Protein AF-A0A8I0TP56-F1 (afdb_monomer_lite)

Secondary structure (DSSP, 8-state):
-PPPPEEEEE--TT---TT--HHHHHHHHHHHHTTTSEEEEE-TTTHHHHGGG-SEEEE-S---GGG-HHHHHHHHHHHHHHT-EESS-TT-TTTSSTT--S--

Radius of gyration: 14.29 Å; chains: 1; bounding box: 49×32×32 Å

Structure (mmCIF, N/CA/C/O backbone):
data_AF-A0A8I0TP56-F1
#
_entry.id   AF-A0A8I0TP56-F1
#
loop_
_atom_site.group_PDB
_atom_site.id
_atom_site.type_symbol
_atom_site.label_atom_id
_atom_site.label_alt_id
_atom_site.label_comp_id
_atom_site.label_asym_id
_atom_site.label_entity_id
_atom_site.label_seq_id
_atom_site.pdbx_PDB_ins_code
_atom_site.Cartn_x
_atom_site.Cartn_y
_atom_site.Cartn_z
_atom_site.occupancy
_atom_site.B_iso_or_equiv
_atom_site.auth_seq_id
_atom_site.auth_comp_id
_atom_site.auth_asym_id
_atom_site.auth_atom_id
_atom_site.pdbx_PDB_model_num
ATOM 1 N N . MET A 1 1 ? -19.004 -3.840 18.989 1.00 53.62 1 MET A N 1
ATOM 2 C CA . MET A 1 1 ? -17.648 -4.317 18.638 1.00 53.62 1 MET A CA 1
ATOM 3 C C . MET A 1 1 ? -16.874 -3.121 18.114 1.00 53.62 1 MET A C 1
ATOM 5 O O . MET A 1 1 ? -17.499 -2.335 17.408 1.00 53.62 1 MET A O 1
ATOM 9 N N . PRO A 1 2 ? -15.597 -2.917 18.478 1.00 62.00 2 PRO A N 1
ATOM 10 C CA . PRO A 1 2 ? -14.794 -1.898 17.806 1.00 62.00 2 PRO A CA 1
ATOM 11 C C . PRO A 1 2 ? -14.796 -2.181 16.298 1.00 62.00 2 PRO A C 1
ATOM 13 O O . PRO A 1 2 ? -14.802 -3.346 15.893 1.00 62.00 2 PRO A O 1
ATOM 16 N N . ALA A 1 3 ? -14.868 -1.129 15.481 1.00 81.69 3 ALA A N 1
ATOM 17 C CA . ALA A 1 3 ? -14.792 -1.272 14.032 1.00 81.69 3 ALA A CA 1
ATOM 18 C C . ALA A 1 3 ? -13.455 -1.933 13.663 1.00 81.69 3 ALA A C 1
ATOM 20 O O . ALA A 1 3 ? -12.417 -1.592 14.238 1.00 81.69 3 ALA A O 1
ATOM 21 N N . ARG A 1 4 ? -13.488 -2.902 12.742 1.00 89.62 4 ARG A N 1
ATOM 22 C CA . ARG A 1 4 ? -12.264 -3.530 12.239 1.00 89.62 4 ARG A CA 1
ATOM 23 C C . ARG A 1 4 ? -11.525 -2.501 11.379 1.00 89.62 4 ARG A C 1
ATOM 25 O O . ARG A 1 4 ? -12.160 -1.913 10.505 1.00 89.62 4 ARG A O 1
ATOM 32 N N . PRO A 1 5 ? -10.229 -2.240 11.618 1.00 94.00 5 PRO A N 1
ATOM 33 C CA . PRO A 1 5 ? -9.501 -1.269 10.813 1.00 94.00 5 PRO A CA 1
ATOM 34 C C . PRO A 1 5 ? -9.381 -1.745 9.363 1.00 94.00 5 PRO A C 1
ATOM 36 O O . PRO A 1 5 ? -9.227 -2.943 9.097 1.00 94.00 5 PRO A O 1
ATOM 39 N N . ARG A 1 6 ? -9.423 -0.801 8.427 1.00 95.94 6 ARG A N 1
ATOM 40 C CA . ARG A 1 6 ? -9.325 -1.038 6.987 1.00 95.94 6 ARG A CA 1
ATOM 41 C C . ARG A 1 6 ? -7.867 -0.959 6.555 1.00 95.94 6 ARG A C 1
ATOM 43 O O . ARG A 1 6 ? -7.219 0.074 6.728 1.00 95.94 6 ARG A O 1
ATOM 50 N N . LEU A 1 7 ? -7.356 -2.036 5.966 1.00 95.56 7 LEU A N 1
ATOM 51 C CA . LEU A 1 7 ? -5.968 -2.149 5.517 1.00 95.56 7 LEU A CA 1
ATOM 52 C C . LEU A 1 7 ? -5.895 -2.256 3.991 1.00 95.56 7 LEU A C 1
ATOM 54 O O . LEU A 1 7 ? -6.476 -3.169 3.401 1.00 95.56 7 LEU A O 1
ATOM 58 N N . LEU A 1 8 ? -5.143 -1.350 3.363 1.00 96.00 8 LEU A N 1
ATOM 59 C CA . LEU A 1 8 ? -4.788 -1.452 1.950 1.00 96.00 8 LEU A CA 1
ATOM 60 C C . LEU A 1 8 ? -3.441 -2.166 1.810 1.00 96.00 8 LEU A C 1
ATOM 62 O O . LEU A 1 8 ? -2.419 -1.694 2.311 1.00 96.00 8 LEU A O 1
ATOM 66 N N . TYR A 1 9 ? -3.433 -3.301 1.120 1.00 94.00 9 TYR A N 1
ATOM 67 C CA . TYR A 1 9 ? -2.233 -4.074 0.826 1.00 94.00 9 TYR A CA 1
ATOM 68 C C . TYR A 1 9 ? -1.821 -3.852 -0.631 1.00 94.00 9 TYR A C 1
ATOM 70 O O . TYR A 1 9 ? -2.447 -4.355 -1.562 1.00 94.00 9 TYR A O 1
ATOM 78 N N . VAL A 1 10 ? -0.768 -3.071 -0.833 1.00 91.69 10 VAL A N 1
ATOM 79 C CA . VAL A 1 10 ? -0.264 -2.702 -2.154 1.00 91.69 10 VAL A CA 1
ATOM 80 C C . VAL A 1 10 ? 0.780 -3.724 -2.588 1.00 91.69 10 VAL A C 1
ATOM 82 O O . VAL A 1 10 ? 1.828 -3.835 -1.951 1.00 91.69 10 VAL A O 1
ATOM 85 N N . THR A 1 11 ? 0.496 -4.459 -3.662 1.00 87.81 11 THR A N 1
ATOM 86 C CA . THR A 1 11 ? 1.401 -5.459 -4.249 1.00 87.81 11 THR A CA 1
ATOM 87 C C . THR A 1 11 ? 1.140 -5.628 -5.742 1.00 87.81 11 THR A C 1
ATOM 89 O O . THR A 1 11 ? 0.015 -5.451 -6.209 1.00 87.81 11 THR A O 1
ATOM 92 N N . ASP A 1 12 ? 2.178 -5.970 -6.500 1.00 86.69 12 ASP A N 1
ATOM 93 C CA . ASP A 1 12 ? 2.037 -6.437 -7.877 1.00 86.69 12 ASP A CA 1
ATOM 94 C C . ASP A 1 12 ? 2.163 -7.969 -7.900 1.00 86.69 12 ASP A C 1
ATOM 96 O O . ASP A 1 12 ? 3.255 -8.536 -7.964 1.00 86.69 12 ASP A O 1
ATOM 100 N N . LEU A 1 13 ? 1.014 -8.656 -7.856 1.00 83.69 13 LEU A N 1
ATOM 101 C CA . LEU A 1 13 ? 0.948 -10.123 -7.878 1.00 83.69 13 LEU A CA 1
ATOM 102 C C . LEU A 1 13 ? 1.472 -10.731 -9.191 1.00 83.69 13 LEU A C 1
ATOM 104 O O . LEU A 1 13 ? 1.782 -11.924 -9.224 1.00 83.69 13 LEU A O 1
ATOM 108 N N . ALA A 1 14 ? 1.557 -9.937 -10.263 1.00 80.81 14 ALA A N 1
ATOM 109 C CA . ALA A 1 14 ? 2.068 -10.366 -11.559 1.00 80.81 14 ALA A CA 1
ATOM 110 C C . ALA A 1 14 ? 3.578 -10.116 -11.712 1.00 80.81 14 ALA A C 1
ATOM 112 O O . ALA A 1 14 ? 4.165 -10.577 -12.695 1.00 80.81 14 ALA A O 1
ATOM 113 N N . TYR A 1 15 ? 4.220 -9.435 -10.754 1.00 75.25 15 TYR A N 1
ATOM 114 C CA . TYR A 1 15 ? 5.620 -9.045 -10.866 1.00 75.25 15 TYR A CA 1
ATOM 115 C C . TYR A 1 15 ? 6.548 -10.271 -11.009 1.00 75.25 15 TYR A C 1
ATOM 117 O O . TYR A 1 15 ? 6.645 -11.106 -10.097 1.00 75.25 15 TYR A O 1
ATOM 125 N N . PRO A 1 16 ? 7.289 -10.398 -12.129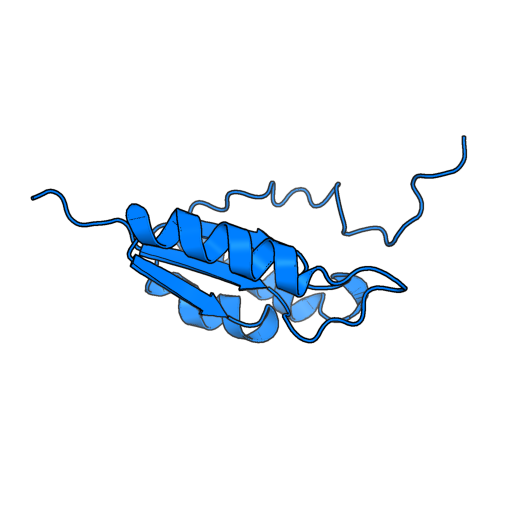 1.00 65.94 16 PRO A N 1
ATOM 126 C CA . PRO A 1 16 ? 8.121 -11.561 -12.396 1.00 65.94 16 PRO A CA 1
ATOM 127 C C . PRO A 1 16 ? 9.439 -11.464 -11.623 1.00 65.94 16 PRO A C 1
ATOM 129 O O . PRO A 1 16 ? 10.461 -10.977 -12.113 1.00 65.94 16 PRO A O 1
ATOM 132 N N . ALA A 1 17 ? 9.461 -11.972 -10.396 1.00 63.66 17 ALA A N 1
ATOM 133 C CA . ALA A 1 17 ? 10.713 -12.110 -9.672 1.00 63.66 17 ALA A CA 1
ATOM 134 C C . ALA A 1 17 ? 11.517 -13.309 -10.183 1.00 63.66 17 ALA A C 1
ATOM 136 O O . ALA A 1 17 ? 11.089 -14.458 -10.099 1.00 63.66 17 ALA A O 1
ATOM 137 N N . ARG A 1 18 ? 12.723 -13.030 -10.701 1.00 59.62 18 ARG A N 1
ATOM 138 C CA . ARG A 1 18 ? 13.699 -14.023 -11.190 1.00 59.62 18 ARG A CA 1
ATOM 139 C C . ARG A 1 18 ? 13.901 -15.164 -10.176 1.00 59.62 18 ARG A C 1
ATOM 141 O O . ARG A 1 18 ? 14.707 -15.034 -9.257 1.00 59.62 18 ARG A O 1
ATOM 148 N N . GLY A 1 19 ? 13.168 -16.264 -10.353 1.00 59.88 19 GLY A N 1
ATOM 149 C CA . GLY A 1 19 ? 13.264 -17.482 -9.543 1.00 59.88 19 GLY A CA 1
ATOM 150 C C . GLY A 1 19 ? 12.547 -17.463 -8.185 1.00 59.88 19 GLY A C 1
ATOM 151 O O . GLY A 1 19 ? 12.755 -18.389 -7.406 1.00 59.88 19 GLY A O 1
ATOM 152 N N . ARG A 1 20 ? 11.718 -16.456 -7.871 1.00 61.47 20 ARG A N 1
ATOM 153 C CA . ARG A 1 20 ? 10.924 -16.409 -6.625 1.00 61.47 20 ARG A CA 1
ATOM 154 C C . ARG A 1 20 ? 9.465 -16.084 -6.930 1.00 61.47 20 ARG A C 1
ATOM 156 O O . ARG A 1 20 ? 9.188 -15.135 -7.649 1.00 61.47 20 ARG A O 1
ATOM 163 N N . ARG A 1 21 ? 8.530 -16.848 -6.363 1.00 66.94 21 ARG A N 1
ATOM 164 C CA . ARG A 1 21 ? 7.091 -16.552 -6.427 1.00 66.94 21 ARG A CA 1
ATOM 165 C C . ARG A 1 21 ? 6.695 -15.686 -5.233 1.00 66.94 21 ARG A C 1
ATOM 167 O O . ARG A 1 21 ? 6.157 -16.189 -4.257 1.00 66.94 21 ARG A O 1
ATOM 174 N N . TYR A 1 22 ? 6.990 -14.389 -5.289 1.00 68.12 22 TYR A N 1
ATOM 175 C CA . TYR A 1 22 ? 6.602 -13.464 -4.212 1.00 68.12 22 TYR A CA 1
ATOM 176 C C . TYR A 1 22 ? 5.082 -13.379 -4.006 1.00 68.12 22 TYR A C 1
ATOM 178 O O . TYR A 1 22 ? 4.630 -13.172 -2.885 1.00 68.12 22 TYR A O 1
ATOM 186 N N . CYS A 1 23 ? 4.304 -13.638 -5.061 1.00 74.06 23 CYS A N 1
ATOM 187 C CA . CYS A 1 23 ? 2.850 -13.763 -4.989 1.00 74.06 23 CYS A CA 1
ATOM 188 C C . CYS A 1 23 ? 2.397 -14.775 -3.916 1.00 74.06 23 CYS A C 1
ATOM 190 O O . CYS A 1 23 ? 1.469 -14.483 -3.169 1.00 74.06 23 CYS A O 1
ATOM 192 N N . ASP A 1 24 ? 3.088 -15.912 -3.754 1.00 81.25 24 ASP A N 1
ATOM 193 C CA . ASP A 1 24 ? 2.702 -16.933 -2.766 1.00 81.25 24 ASP A CA 1
ATOM 194 C C . ASP A 1 24 ? 2.861 -16.419 -1.317 1.00 81.25 24 ASP A C 1
ATOM 196 O O . ASP A 1 24 ? 2.040 -16.720 -0.448 1.00 81.25 24 ASP A O 1
ATOM 200 N N . GLU A 1 25 ? 3.889 -15.603 -1.054 1.00 81.69 25 GLU A N 1
ATOM 201 C CA . GLU A 1 25 ? 4.116 -14.970 0.254 1.00 81.69 25 GLU A CA 1
ATOM 202 C C . GLU A 1 25 ? 3.035 -13.926 0.559 1.00 81.69 25 GLU A C 1
ATOM 204 O O . GLU A 1 25 ? 2.484 -13.912 1.662 1.00 81.69 25 GLU A O 1
ATOM 209 N N . ASP A 1 26 ? 2.680 -13.092 -0.421 1.00 87.75 26 ASP A N 1
ATOM 210 C CA . ASP A 1 26 ? 1.648 -12.066 -0.253 1.00 87.75 26 ASP A CA 1
ATOM 211 C C . ASP A 1 26 ? 0.260 -12.686 -0.075 1.00 87.75 26 ASP A C 1
ATOM 213 O O . ASP A 1 26 ? -0.506 -12.250 0.788 1.00 87.75 26 ASP A O 1
ATOM 217 N N . VAL A 1 27 ? -0.051 -13.758 -0.808 1.00 88.25 27 VAL A N 1
ATOM 218 C CA . VAL A 1 27 ? -1.275 -14.550 -0.608 1.00 88.25 27 VAL A CA 1
ATOM 219 C C . VAL A 1 27 ? -1.314 -15.131 0.808 1.00 88.25 27 VAL A C 1
ATOM 221 O O . VAL A 1 27 ? -2.330 -15.024 1.500 1.00 88.25 27 VAL A O 1
ATOM 224 N N . PHE A 1 28 ? -0.205 -15.700 1.289 1.00 89.88 28 PHE A N 1
ATOM 225 C CA . PHE A 1 28 ? -0.138 -16.223 2.651 1.00 89.88 28 PHE A CA 1
ATOM 226 C C . PHE A 1 28 ? -0.334 -15.121 3.703 1.00 89.88 28 PHE A C 1
ATOM 228 O O . PHE A 1 28 ? -1.172 -15.263 4.597 1.00 89.88 28 PHE A O 1
ATOM 235 N N . LEU A 1 29 ? 0.384 -14.003 3.598 1.00 89.94 29 LEU A N 1
ATOM 236 C CA . LEU A 1 29 ? 0.288 -12.891 4.548 1.00 89.94 29 LEU A CA 1
ATOM 237 C C . LEU A 1 29 ? -1.117 -12.283 4.583 1.00 89.94 29 LEU A C 1
ATOM 239 O O . LEU A 1 29 ? -1.689 -12.096 5.658 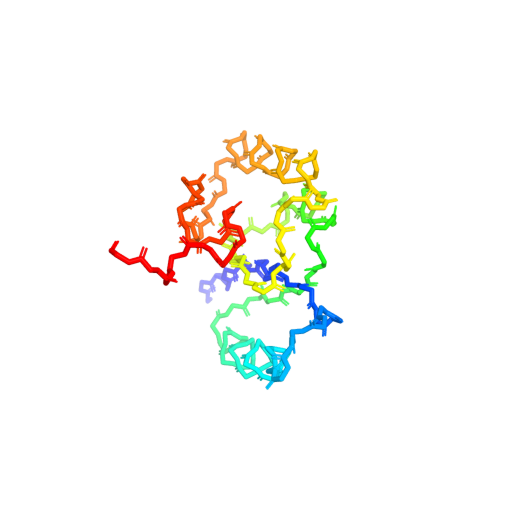1.00 89.94 29 LEU A O 1
ATOM 243 N N . THR A 1 30 ? -1.706 -12.021 3.418 1.00 92.69 30 THR A N 1
ATOM 244 C CA . THR A 1 30 ? -3.058 -11.454 3.314 1.00 92.69 30 THR A CA 1
ATOM 245 C C . THR A 1 30 ? -4.124 -12.401 3.875 1.00 92.69 30 THR A C 1
ATOM 247 O O . THR A 1 30 ? -5.059 -11.946 4.538 1.00 92.69 30 THR A O 1
ATOM 250 N N . SER A 1 31 ? -3.943 -13.722 3.740 1.00 93.06 31 SER A N 1
ATOM 251 C CA . SER A 1 31 ? -4.823 -14.723 4.367 1.00 93.06 31 SER A CA 1
ATOM 252 C C . SER A 1 31 ? -4.803 -14.695 5.902 1.00 93.06 31 SER A C 1
ATOM 254 O O . SER A 1 31 ? -5.802 -15.046 6.533 1.00 93.06 31 SER A O 1
ATOM 256 N N . ARG A 1 32 ? -3.696 -14.247 6.512 1.00 94.06 32 ARG A N 1
ATOM 257 C CA . ARG A 1 32 ? -3.585 -14.041 7.963 1.00 94.06 32 ARG A CA 1
ATOM 258 C C . ARG A 1 32 ? -4.156 -12.689 8.375 1.00 94.06 32 ARG A C 1
ATOM 260 O O . ARG A 1 32 ? -4.974 -12.638 9.283 1.00 94.06 32 ARG A O 1
ATOM 267 N N . LEU A 1 33 ? -3.797 -11.617 7.668 1.00 92.81 33 LEU A N 1
ATOM 268 C CA . LEU A 1 33 ? -4.228 -10.248 7.985 1.00 92.81 33 LEU A CA 1
ATOM 269 C C . LEU A 1 33 ? -5.751 -10.073 7.940 1.00 92.81 33 LEU A C 1
ATOM 271 O O . LEU A 1 33 ? -6.313 -9.349 8.758 1.00 92.81 33 LEU A O 1
ATOM 275 N N . ARG A 1 34 ? -6.449 -10.780 7.042 1.00 94.06 34 ARG A N 1
ATOM 276 C CA . ARG A 1 34 ? -7.922 -10.747 6.984 1.00 94.06 34 ARG A CA 1
ATOM 277 C C . ARG A 1 34 ? -8.616 -11.292 8.242 1.00 94.06 34 ARG A C 1
ATOM 279 O O . ARG A 1 34 ? -9.838 -11.185 8.342 1.00 94.06 34 AR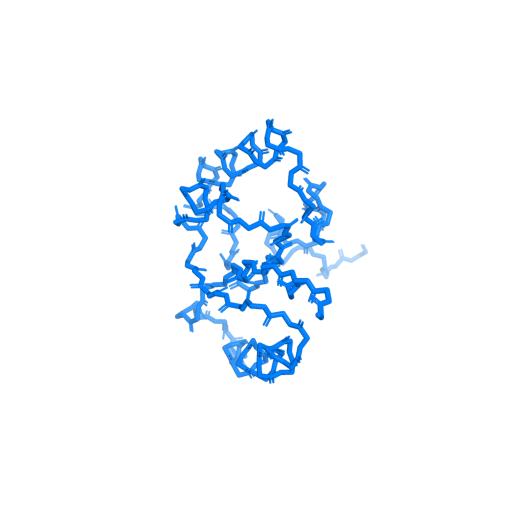G A O 1
ATOM 286 N N . ALA A 1 35 ? -7.892 -11.914 9.176 1.00 93.56 35 ALA A N 1
ATOM 287 C CA . ALA A 1 35 ? -8.437 -12.300 10.478 1.00 93.56 35 ALA A CA 1
ATOM 288 C C . ALA A 1 35 ? -8.688 -11.082 11.383 1.00 93.56 35 ALA A C 1
ATOM 290 O O . ALA A 1 35 ? -9.646 -11.096 12.153 1.00 93.56 35 ALA A O 1
ATOM 291 N N . ASP A 1 36 ? -7.908 -10.011 11.205 1.00 93.00 36 ASP A N 1
ATOM 292 C CA . ASP A 1 36 ? -7.920 -8.829 12.072 1.00 93.00 36 ASP A CA 1
ATOM 293 C C . ASP A 1 36 ? -8.433 -7.569 11.347 1.00 93.00 36 ASP A C 1
ATOM 295 O O . ASP A 1 36 ? -9.138 -6.753 11.940 1.00 93.00 36 ASP A O 1
ATOM 299 N N . PHE A 1 37 ? -8.206 -7.457 10.032 1.00 94.69 37 PHE A N 1
ATOM 300 C CA . PHE A 1 37 ? -8.498 -6.254 9.234 1.00 94.69 37 PHE A CA 1
ATOM 301 C C . PHE A 1 37 ? -9.568 -6.468 8.160 1.00 94.69 37 PHE A C 1
ATOM 303 O O . PHE A 1 37 ? -9.699 -7.571 7.620 1.00 94.69 37 PHE A O 1
ATOM 310 N N . ASP A 1 38 ? -10.264 -5.388 7.800 1.00 95.81 38 ASP A N 1
ATOM 311 C CA . ASP A 1 38 ? -11.003 -5.300 6.539 1.00 95.81 38 ASP A CA 1
ATOM 312 C C . ASP A 1 38 ? -9.993 -5.001 5.422 1.00 95.81 38 ASP A C 1
ATOM 314 O O . ASP A 1 38 ? -9.446 -3.902 5.322 1.00 95.81 38 ASP A O 1
ATOM 318 N N . LEU A 1 39 ? -9.674 -6.025 4.631 1.00 95.00 39 LEU A N 1
ATOM 319 C CA . LEU A 1 39 ? -8.506 -6.042 3.750 1.00 95.00 39 LEU A CA 1
ATOM 320 C C . LEU A 1 39 ? -8.889 -5.847 2.279 1.00 95.00 39 LEU A C 1
ATOM 322 O O . LEU A 1 39 ? -9.767 -6.544 1.771 1.00 95.00 39 LEU A O 1
ATOM 326 N N . ALA A 1 40 ? -8.157 -4.982 1.577 1.00 96.25 40 ALA A N 1
ATOM 327 C CA . ALA A 1 40 ? -8.167 -4.906 0.116 1.00 96.25 40 ALA A CA 1
ATOM 328 C C . ALA A 1 40 ? -6.744 -4.995 -0.442 1.00 96.25 40 ALA A C 1
ATOM 330 O O . ALA A 1 40 ? -5.799 -4.525 0.190 1.00 96.25 40 ALA A O 1
ATOM 331 N N . LEU A 1 41 ? -6.603 -5.581 -1.632 1.00 94.50 41 LEU A N 1
ATOM 332 C CA . LEU A 1 41 ? -5.346 -5.624 -2.378 1.00 94.50 41 LEU A CA 1
ATOM 333 C C . LEU A 1 41 ? -5.454 -4.701 -3.594 1.00 94.50 41 LEU A C 1
ATOM 335 O O . LEU A 1 41 ? -6.500 -4.676 -4.243 1.00 94.50 41 LEU A O 1
ATOM 339 N N . CYS A 1 42 ? -4.385 -3.980 -3.927 1.00 93.06 42 CYS A N 1
ATOM 340 C CA . CYS A 1 42 ? -4.331 -3.195 -5.160 1.00 93.06 42 CYS A CA 1
ATOM 341 C C . CYS A 1 42 ? -2.935 -3.175 -5.783 1.00 93.06 42 CYS A C 1
ATOM 343 O O . CYS A 1 42 ? -1.924 -3.354 -5.098 1.00 93.06 42 CYS A O 1
ATOM 345 N N . HIS A 1 43 ? -2.897 -2.886 -7.083 1.00 90.25 43 HIS A N 1
ATOM 346 C CA . HIS A 1 43 ? -1.655 -2.625 -7.791 1.00 90.25 43 HIS A CA 1
ATOM 347 C C . HIS A 1 43 ? -1.042 -1.290 -7.313 1.00 90.25 43 HIS A C 1
ATOM 349 O O . HIS A 1 43 ? -1.786 -0.363 -6.966 1.00 90.25 43 HIS A O 1
ATOM 355 N N . PRO A 1 44 ? 0.298 -1.136 -7.309 1.00 88.31 44 PRO A N 1
ATOM 356 C CA . PRO A 1 44 ? 0.962 0.107 -6.903 1.00 88.31 44 PRO A CA 1
ATOM 357 C C . PRO A 1 44 ? 0.478 1.367 -7.629 1.00 88.31 44 PRO A C 1
ATOM 359 O O . PRO A 1 44 ? 0.410 2.431 -7.018 1.00 88.31 44 PRO A O 1
ATOM 362 N N . LEU A 1 45 ? 0.097 1.244 -8.903 1.00 89.25 45 LEU A N 1
ATOM 363 C CA . LEU A 1 45 ? -0.412 2.363 -9.708 1.00 89.25 45 LEU A CA 1
ATOM 364 C C . LEU A 1 45 ? -1.771 2.895 -9.236 1.00 89.25 45 LEU A C 1
ATOM 366 O O . LEU A 1 45 ? -2.047 4.081 -9.392 1.00 89.25 45 LEU A O 1
ATOM 370 N N . ASP A 1 46 ? -2.588 2.048 -8.616 1.00 91.44 46 ASP A N 1
ATOM 371 C CA . ASP A 1 46 ? -3.934 2.419 -8.170 1.00 91.44 46 ASP A CA 1
ATOM 372 C C . ASP A 1 46 ? -3.943 2.925 -6.722 1.00 91.44 46 ASP A C 1
ATOM 374 O O . ASP A 1 46 ? -4.917 3.527 -6.262 1.00 91.44 46 ASP A O 1
ATOM 378 N N . ALA A 1 47 ? -2.849 2.703 -5.986 1.00 92.06 47 ALA A N 1
ATOM 379 C CA . ALA A 1 47 ? -2.787 2.911 -4.545 1.00 92.06 47 ALA A CA 1
ATOM 380 C C . ALA A 1 47 ? -3.161 4.343 -4.137 1.00 92.06 47 ALA A C 1
ATOM 382 O O . ALA A 1 47 ? -3.936 4.527 -3.202 1.00 92.06 47 ALA A O 1
ATOM 383 N N . ALA A 1 48 ? -2.668 5.357 -4.859 1.00 92.38 48 ALA A N 1
ATOM 384 C CA . ALA A 1 48 ? -2.916 6.764 -4.538 1.00 92.38 48 ALA A CA 1
ATOM 385 C C . ALA A 1 48 ? -4.410 7.142 -4.579 1.00 92.38 48 ALA A C 1
ATOM 387 O O . ALA A 1 48 ? -4.859 7.947 -3.760 1.00 92.38 48 ALA A O 1
ATOM 388 N N . ALA A 1 49 ? -5.180 6.550 -5.497 1.00 93.50 49 ALA A N 1
ATOM 389 C CA . ALA A 1 49 ? -6.610 6.818 -5.640 1.00 93.50 49 ALA A CA 1
ATOM 390 C C . ALA A 1 49 ? -7.445 6.172 -4.522 1.00 93.50 49 ALA A C 1
ATOM 392 O O . ALA A 1 49 ? -8.520 6.665 -4.191 1.00 93.50 49 ALA A O 1
ATOM 393 N N . LEU A 1 50 ? -6.945 5.087 -3.923 1.00 94.19 50 LEU A N 1
ATOM 394 C CA . LEU A 1 50 ? -7.678 4.291 -2.938 1.00 94.19 50 LEU A CA 1
ATOM 395 C C . LEU A 1 50 ? -7.447 4.735 -1.488 1.00 94.19 50 LEU A C 1
ATOM 397 O O . LEU A 1 50 ? -8.250 4.384 -0.628 1.00 94.19 50 LEU A O 1
ATOM 401 N N . LEU A 1 51 ? -6.392 5.512 -1.208 1.00 91.81 51 LEU A N 1
ATOM 402 C CA . LEU A 1 51 ? -5.948 5.861 0.152 1.00 91.81 51 LEU A CA 1
ATOM 403 C C . LEU A 1 51 ? -7.040 6.411 1.079 1.00 91.81 51 LEU A C 1
ATOM 405 O O . LEU A 1 51 ? -7.042 6.081 2.259 1.00 91.81 51 LEU A O 1
ATOM 409 N N . ASP A 1 52 ? -7.959 7.222 0.554 1.00 93.00 52 ASP A N 1
ATOM 410 C CA . ASP A 1 52 ? -9.003 7.900 1.340 1.00 93.00 52 ASP A CA 1
ATOM 411 C C . ASP A 1 52 ? -9.997 6.920 2.000 1.00 93.00 52 ASP A C 1
ATOM 413 O O . ASP A 1 52 ? -10.715 7.261 2.934 1.00 93.00 52 ASP A O 1
ATOM 417 N N . GLY A 1 53 ? -10.028 5.668 1.534 1.00 93.12 53 GLY A N 1
ATOM 418 C CA . GLY A 1 53 ? -10.884 4.619 2.077 1.00 93.12 53 GLY A CA 1
ATOM 419 C C . GLY A 1 53 ? -10.252 3.750 3.166 1.00 93.12 53 GLY A C 1
ATOM 420 O O . GLY A 1 53 ? -10.914 2.807 3.594 1.00 93.12 53 GLY A O 1
ATOM 421 N N . PHE A 1 54 ? -9.004 3.978 3.583 1.00 95.25 54 PHE A N 1
ATOM 422 C CA . PHE A 1 54 ? -8.275 3.042 4.452 1.00 95.25 54 PHE A CA 1
ATOM 423 C C . PHE A 1 54 ? -7.610 3.724 5.647 1.00 95.25 54 PHE A C 1
ATOM 425 O O . PHE A 1 54 ? -7.233 4.887 5.586 1.00 95.25 54 PHE A O 1
ATOM 432 N N . ASP A 1 55 ? -7.426 2.974 6.735 1.00 93.50 55 ASP A N 1
ATOM 433 C CA . ASP A 1 55 ? -6.798 3.470 7.967 1.00 93.50 55 ASP A CA 1
ATOM 434 C C . ASP A 1 55 ? -5.269 3.300 7.953 1.00 93.50 55 ASP A C 1
ATOM 436 O O . ASP A 1 55 ? -4.531 4.010 8.648 1.00 93.50 55 ASP A O 1
ATOM 440 N N . ALA A 1 56 ? -4.787 2.314 7.194 1.00 92.81 56 ALA A N 1
ATOM 441 C CA . ALA A 1 56 ? -3.376 1.982 7.071 1.00 92.81 56 ALA A CA 1
ATOM 442 C C . ALA A 1 56 ? -3.053 1.340 5.716 1.00 92.81 56 ALA A C 1
ATOM 444 O O . ALA A 1 56 ? -3.925 0.786 5.040 1.00 92.81 56 ALA A O 1
ATO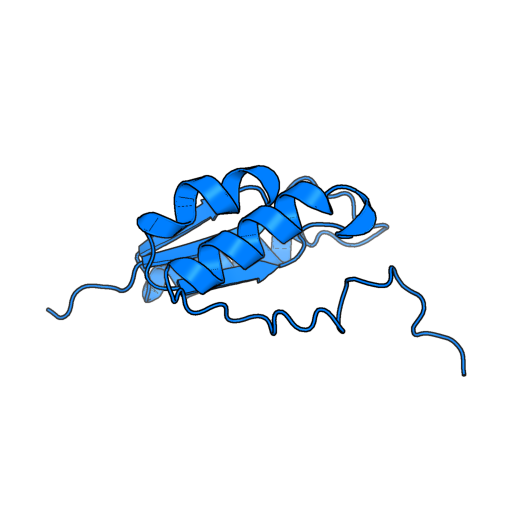M 445 N N . VAL A 1 57 ? -1.770 1.385 5.350 1.00 93.19 57 VAL A N 1
ATOM 446 C CA . VAL A 1 57 ? -1.243 0.822 4.103 1.00 93.19 57 VAL A CA 1
ATOM 447 C C . VAL A 1 57 ? 0.005 -0.014 4.371 1.00 93.19 57 VAL A C 1
ATOM 449 O O . VAL A 1 57 ? 0.907 0.404 5.101 1.00 93.19 57 VAL A O 1
ATOM 452 N N . VAL A 1 58 ? 0.088 -1.172 3.723 1.00 91.12 58 VAL A N 1
ATOM 453 C CA . VAL A 1 58 ? 1.295 -2.006 3.631 1.00 91.12 58 VAL A CA 1
ATOM 454 C C . VAL A 1 58 ? 1.706 -2.076 2.165 1.00 91.12 58 VAL A C 1
ATOM 456 O O . VAL A 1 58 ? 0.861 -2.335 1.316 1.00 91.12 58 VAL A O 1
ATOM 459 N N . VAL A 1 59 ? 2.987 -1.854 1.860 1.00 87.56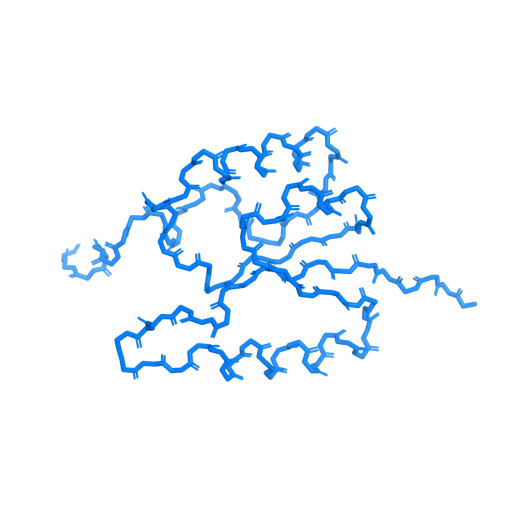 59 VAL A N 1
ATOM 460 C CA . VAL A 1 59 ? 3.517 -1.932 0.489 1.00 87.56 59 VAL A CA 1
ATOM 461 C C . VAL A 1 59 ? 4.530 -3.067 0.418 1.00 87.56 59 VAL A C 1
ATOM 463 O O . VAL A 1 59 ? 5.553 -3.029 1.104 1.00 87.56 59 VAL A O 1
ATOM 466 N N . ARG A 1 60 ? 4.273 -4.091 -0.395 1.00 85.75 60 ARG A N 1
ATOM 467 C CA . ARG A 1 60 ? 5.185 -5.229 -0.589 1.00 85.75 60 ARG A CA 1
ATOM 468 C C . ARG A 1 60 ? 5.260 -5.609 -2.057 1.00 85.75 60 ARG A C 1
ATOM 470 O O . ARG A 1 60 ? 4.306 -5.396 -2.787 1.00 85.75 60 ARG A O 1
ATOM 477 N N . ASN A 1 61 ? 6.400 -6.169 -2.468 1.00 76.06 61 ASN A N 1
ATOM 478 C CA . ASN A 1 61 ? 6.594 -6.806 -3.777 1.00 76.06 61 ASN A CA 1
ATOM 479 C C . ASN A 1 61 ? 6.063 -5.997 -4.978 1.00 76.06 61 ASN A C 1
ATOM 481 O O . ASN A 1 61 ? 5.671 -6.555 -5.994 1.00 76.06 61 ASN A O 1
ATOM 485 N N . SER A 1 62 ? 6.098 -4.667 -4.887 1.00 66.9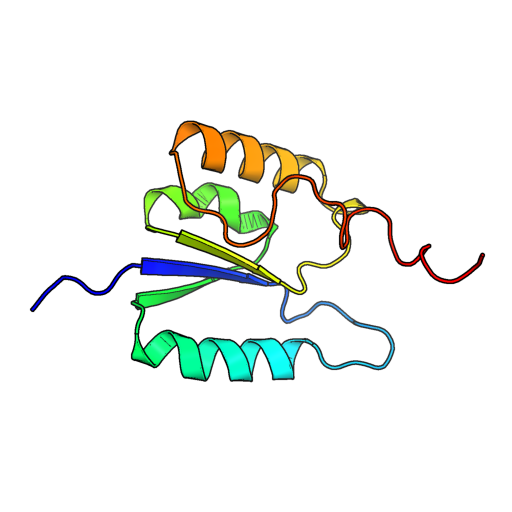4 62 SER A N 1
ATOM 486 C CA . SER A 1 62 ? 5.535 -3.725 -5.861 1.00 66.94 62 SER A CA 1
ATOM 487 C C . SER A 1 62 ? 6.396 -3.538 -7.119 1.00 66.94 62 SER A C 1
ATOM 489 O O . SER A 1 62 ? 6.231 -2.557 -7.838 1.00 66.94 62 SER A O 1
ATOM 491 N N . GLY A 1 63 ? 7.379 -4.416 -7.335 1.00 66.25 63 GLY A N 1
ATOM 492 C CA . GLY A 1 63 ? 8.465 -4.196 -8.286 1.00 66.25 63 GLY A CA 1
ATOM 493 C C . GLY A 1 63 ? 9.373 -3.007 -7.916 1.00 66.25 63 GLY A C 1
ATOM 494 O O . GLY A 1 63 ? 9.144 -2.309 -6.922 1.00 66.25 63 GLY A O 1
ATOM 495 N N . PRO A 1 64 ? 10.456 -2.775 -8.680 1.00 61.34 64 PRO A N 1
ATOM 496 C CA . PRO A 1 64 ? 11.312 -1.619 -8.491 1.00 61.34 64 PRO A CA 1
ATOM 497 C C . PRO A 1 64 ? 10.530 -0.343 -8.802 1.00 61.34 64 PRO A C 1
ATOM 499 O O . PRO A 1 64 ? 9.998 -0.169 -9.899 1.00 61.34 64 PRO A O 1
ATOM 502 N N . VAL A 1 65 ? 10.559 0.589 -7.847 1.00 59.84 65 VAL A N 1
ATOM 503 C CA . VAL A 1 65 ? 10.003 1.950 -7.971 1.00 59.84 65 VAL A CA 1
ATOM 504 C C . VAL A 1 65 ? 10.507 2.661 -9.236 1.00 59.84 65 VAL A C 1
ATOM 506 O O . VAL A 1 65 ? 9.813 3.514 -9.779 1.00 59.84 65 VAL A O 1
ATOM 509 N N . LEU A 1 66 ? 11.667 2.247 -9.762 1.00 50.78 66 LEU A N 1
ATOM 510 C CA . LEU A 1 66 ? 12.294 2.771 -10.977 1.00 50.78 66 LEU A CA 1
ATOM 511 C C . LEU A 1 66 ? 11.375 2.798 -12.217 1.00 50.78 66 LEU A C 1
ATOM 513 O O . LEU A 1 66 ? 11.596 3.622 -13.097 1.00 50.78 66 LEU A O 1
ATOM 517 N N . HIS A 1 67 ? 10.358 1.931 -12.305 1.00 57.19 67 HIS A N 1
ATOM 518 C CA . HIS A 1 67 ? 9.401 1.943 -13.424 1.00 57.19 67 HIS A CA 1
ATOM 519 C C . HIS A 1 67 ? 8.163 2.822 -13.179 1.00 57.19 67 HIS A C 1
ATOM 521 O O . HIS A 1 67 ? 7.419 3.099 -14.118 1.00 57.19 67 HIS A O 1
ATOM 527 N N . HIS A 1 68 ? 7.949 3.290 -11.944 1.00 68.31 68 HIS A N 1
ATOM 528 C CA . HIS A 1 68 ? 6.725 3.967 -11.504 1.00 68.31 68 HIS A CA 1
ATOM 529 C C . HIS A 1 68 ? 7.005 5.120 -10.523 1.00 68.31 68 HIS A C 1
ATOM 531 O O . HIS A 1 68 ? 6.263 5.317 -9.561 1.00 68.31 68 HIS A O 1
ATOM 537 N N . GLN A 1 69 ? 8.074 5.887 -10.756 1.00 78.75 69 GLN A N 1
ATOM 538 C CA . GLN A 1 69 ? 8.495 6.979 -9.870 1.00 78.75 69 GLN A CA 1
ATOM 539 C C . GLN A 1 69 ? 7.382 8.020 -9.659 1.00 78.75 69 GLN A C 1
ATOM 541 O O . GLN A 1 69 ? 7.072 8.351 -8.520 1.00 78.75 69 GLN A O 1
ATOM 546 N N . GLU A 1 70 ? 6.710 8.457 -10.730 1.00 80.69 70 GLU A N 1
ATOM 547 C CA . GLU A 1 70 ? 5.604 9.426 -10.645 1.00 80.69 70 GLU A CA 1
ATOM 548 C C . GLU A 1 70 ? 4.433 8.907 -9.798 1.00 80.69 70 GLU A C 1
ATOM 550 O O . GLU A 1 70 ? 3.901 9.628 -8.954 1.00 80.69 70 GLU A O 1
ATOM 555 N N . ALA A 1 71 ? 4.053 7.639 -9.976 1.00 82.44 71 ALA A N 1
ATOM 556 C CA . ALA A 1 71 ? 2.979 7.024 -9.200 1.00 82.44 71 ALA A CA 1
ATOM 557 C C . ALA A 1 71 ? 3.369 6.860 -7.723 1.00 82.44 71 ALA A C 1
ATOM 559 O O . ALA A 1 71 ? 2.546 7.076 -6.832 1.00 82.44 71 ALA A O 1
ATOM 560 N N . TYR A 1 72 ? 4.634 6.529 -7.452 1.00 83.38 72 TYR A N 1
ATOM 561 C CA . TYR A 1 72 ? 5.159 6.450 -6.093 1.00 83.38 72 TYR A CA 1
ATOM 562 C C . TYR A 1 72 ? 5.191 7.822 -5.408 1.00 83.38 72 TYR A C 1
ATOM 564 O O . TYR A 1 72 ? 4.784 7.941 -4.251 1.00 83.38 72 TYR A O 1
ATOM 572 N N . ASP A 1 73 ? 5.603 8.872 -6.116 1.00 85.94 73 ASP A N 1
ATOM 573 C CA . ASP A 1 73 ? 5.610 10.234 -5.585 1.00 85.94 73 ASP A CA 1
ATOM 574 C C . ASP A 1 73 ? 4.185 10.743 -5.331 1.00 85.94 73 ASP A C 1
ATOM 576 O O . ASP A 1 73 ? 3.914 11.303 -4.264 1.00 85.94 73 ASP A O 1
ATOM 580 N N . ALA A 1 74 ? 3.244 10.460 -6.239 1.00 88.19 74 ALA A N 1
ATOM 581 C CA . ALA A 1 74 ? 1.825 10.753 -6.045 1.00 88.19 74 ALA A CA 1
ATOM 582 C C . ALA A 1 74 ? 1.254 10.026 -4.817 1.00 88.19 74 ALA A C 1
ATOM 584 O O . ALA A 1 74 ? 0.585 10.641 -3.982 1.00 88.19 74 ALA A O 1
ATOM 585 N N . PHE A 1 75 ? 1.570 8.737 -4.657 1.00 90.31 75 PHE A N 1
ATOM 586 C CA . PHE A 1 75 ? 1.205 7.959 -3.475 1.00 90.31 75 PHE A CA 1
ATOM 587 C C . PHE A 1 75 ? 1.769 8.580 -2.192 1.00 90.31 75 PHE A C 1
ATOM 589 O O . PHE A 1 75 ? 1.025 8.783 -1.233 1.00 90.31 75 PHE A O 1
ATOM 596 N N . ARG A 1 76 ? 3.059 8.941 -2.166 1.00 88.12 76 ARG A N 1
ATOM 597 C CA . ARG A 1 76 ? 3.702 9.549 -0.990 1.00 88.12 76 ARG A CA 1
ATOM 598 C C . ARG A 1 76 ? 3.095 10.894 -0.624 1.00 88.12 76 ARG A C 1
ATOM 600 O O . ARG A 1 76 ? 2.826 11.134 0.556 1.00 88.12 76 ARG A O 1
ATOM 607 N N . ALA A 1 77 ? 2.882 11.760 -1.612 1.00 88.88 77 ALA A N 1
ATOM 608 C CA . ALA A 1 77 ? 2.273 13.067 -1.407 1.00 88.88 77 ALA A CA 1
ATOM 609 C C . ALA A 1 77 ? 0.862 12.914 -0.828 1.00 88.88 77 ALA A C 1
ATOM 611 O O . ALA A 1 77 ? 0.520 13.559 0.164 1.00 88.88 77 ALA A O 1
ATOM 612 N N . ARG A 1 78 ? 0.069 11.993 -1.388 1.00 91.12 78 ARG A N 1
ATOM 613 C CA . ARG A 1 78 ? -1.301 11.733 -0.946 1.00 91.12 78 ARG A CA 1
ATOM 614 C C . ARG A 1 78 ? -1.358 11.101 0.447 1.00 91.12 78 ARG A C 1
ATOM 616 O O . ARG A 1 78 ? -2.123 11.576 1.279 1.00 91.12 78 ARG A O 1
ATOM 623 N N . ALA A 1 79 ? -0.524 10.101 0.733 1.00 89.25 79 ALA A N 1
ATOM 624 C CA . ALA A 1 79 ? -0.445 9.468 2.052 1.00 89.25 79 ALA A CA 1
ATOM 625 C C . ALA A 1 79 ? -0.043 10.471 3.142 1.00 89.25 79 ALA A C 1
ATOM 627 O O . ALA A 1 79 ? -0.621 10.466 4.225 1.00 89.25 79 ALA A O 1
ATOM 628 N N . THR A 1 80 ? 0.893 11.374 2.829 1.00 88.81 80 THR A N 1
ATOM 629 C CA . THR A 1 80 ? 1.311 12.454 3.735 1.00 88.81 80 THR A CA 1
ATOM 630 C C . THR A 1 80 ? 0.181 13.456 3.964 1.00 88.81 80 THR A C 1
ATOM 632 O O . THR A 1 80 ? -0.102 13.795 5.108 1.00 88.81 80 THR A O 1
ATOM 635 N N . ALA A 1 81 ? -0.499 13.897 2.900 1.00 90.50 81 ALA A N 1
ATOM 636 C CA . ALA A 1 81 ? -1.600 14.856 2.996 1.00 90.50 81 ALA A CA 1
ATOM 637 C C . ALA A 1 81 ? -2.793 14.315 3.802 1.00 90.50 81 ALA A C 1
ATOM 639 O O . ALA A 1 81 ? -3.426 15.066 4.538 1.00 90.50 81 ALA A O 1
ATOM 640 N N . LEU A 1 82 ? -3.081 13.017 3.677 1.00 89.00 82 LEU A N 1
ATOM 641 C CA . LEU A 1 82 ? -4.160 12.339 4.398 1.00 89.00 82 LEU A CA 1
ATOM 642 C C . LEU A 1 82 ? -3.742 11.840 5.794 1.00 89.00 82 LEU A C 1
ATOM 644 O O . LEU A 1 82 ? -4.584 11.364 6.548 1.00 89.00 82 LEU A O 1
ATOM 648 N N . GLY A 1 83 ? -2.454 11.913 6.151 1.00 89.06 83 GLY A N 1
ATOM 649 C CA . GLY A 1 83 ? -1.944 11.390 7.424 1.00 89.06 83 GLY A CA 1
ATOM 650 C C . GLY A 1 83 ? -2.059 9.865 7.562 1.00 89.06 83 GLY A C 1
ATOM 651 O O . GLY A 1 83 ? -2.156 9.351 8.678 1.00 89.06 83 GLY A O 1
ATOM 652 N N . ILE A 1 84 ? -2.063 9.136 6.442 1.00 90.00 84 ILE A N 1
ATOM 653 C CA . ILE A 1 84 ? -2.241 7.680 6.418 1.00 90.00 84 ILE A CA 1
ATOM 654 C C . ILE A 1 84 ? -1.015 6.986 7.008 1.00 90.00 84 ILE A C 1
ATOM 656 O O . ILE A 1 84 ? 0.131 7.297 6.673 1.00 90.00 84 ILE A O 1
ATOM 660 N N . ARG A 1 85 ? -1.252 5.985 7.862 1.00 89.38 85 ARG A N 1
ATOM 661 C CA . ARG A 1 85 ? -0.181 5.169 8.439 1.00 89.38 85 ARG A CA 1
ATOM 662 C C . ARG A 1 85 ? 0.340 4.186 7.396 1.00 89.38 85 ARG A C 1
ATOM 664 O O . ARG A 1 85 ? -0.337 3.218 7.059 1.00 89.38 85 ARG A O 1
ATOM 671 N N . VAL A 1 86 ? 1.560 4.410 6.919 1.00 87.06 86 VAL A N 1
ATOM 672 C CA . VAL A 1 86 ? 2.254 3.473 6.029 1.00 87.06 86 VAL A CA 1
ATOM 673 C C . VAL A 1 86 ? 3.215 2.625 6.858 1.00 87.06 86 VAL A C 1
ATOM 675 O O . VAL A 1 86 ? 4.086 3.163 7.537 1.00 87.06 86 VAL A O 1
ATOM 678 N N . TYR A 1 87 ? 3.048 1.301 6.821 1.00 83.00 87 TYR A N 1
ATOM 679 C CA . TYR A 1 87 ? 3.884 0.359 7.574 1.00 83.00 87 TYR A CA 1
ATOM 680 C C . TYR A 1 87 ? 5.351 0.393 7.119 1.00 83.00 87 TYR A C 1
ATOM 682 O O . TYR A 1 87 ? 6.273 0.333 7.932 1.00 83.00 87 TYR A O 1
ATOM 690 N N . ASN A 1 88 ? 5.578 0.515 5.811 1.00 72.81 88 ASN A N 1
ATOM 691 C CA . ASN A 1 88 ? 6.915 0.609 5.248 1.00 72.81 88 ASN A CA 1
ATOM 692 C C . ASN A 1 88 ? 7.476 2.024 5.450 1.00 72.81 88 ASN A C 1
ATOM 694 O O . ASN A 1 88 ? 6.789 3.003 5.139 1.00 72.81 88 ASN A O 1
ATOM 698 N N . PRO A 1 89 ? 8.737 2.174 5.890 1.00 58.53 89 PRO A N 1
ATOM 699 C CA . PRO A 1 89 ? 9.347 3.488 5.969 1.00 58.53 89 PRO A CA 1
ATOM 700 C C . PRO A 1 89 ? 9.436 4.104 4.566 1.00 58.53 89 PRO A C 1
ATOM 702 O O . PRO A 1 89 ? 10.166 3.623 3.699 1.00 58.53 89 PRO A O 1
ATOM 705 N N . LEU A 1 90 ? 8.754 5.236 4.373 1.00 57.31 90 LEU A N 1
ATOM 706 C CA . LEU A 1 90 ? 8.768 6.037 3.137 1.00 57.31 90 LEU A CA 1
ATOM 707 C C . LEU A 1 90 ? 10.153 6.634 2.803 1.00 57.31 90 LEU A C 1
ATOM 709 O O . LEU A 1 90 ? 10.301 7.384 1.843 1.00 57.31 90 LEU A O 1
ATOM 713 N N . THR A 1 91 ? 11.183 6.316 3.594 1.00 51.00 91 THR A N 1
ATOM 714 C CA . THR A 1 91 ? 12.589 6.665 3.346 1.00 51.00 91 THR A CA 1
ATOM 715 C C . THR A 1 91 ? 13.244 5.765 2.294 1.00 51.00 91 THR A C 1
ATOM 717 O O . THR A 1 91 ? 14.377 6.023 1.897 1.00 51.00 91 THR A O 1
ATOM 720 N N . GLY A 1 92 ? 12.537 4.713 1.857 1.00 47.81 92 GLY A N 1
ATOM 721 C CA . GLY A 1 92 ? 12.811 3.902 0.673 1.00 47.81 92 GLY A CA 1
ATOM 722 C C . GLY A 1 92 ? 14.213 3.292 0.558 1.00 47.81 92 GLY A C 1
ATOM 723 O O . GLY A 1 92 ? 14.707 3.005 -0.527 1.00 47.81 92 GLY A O 1
ATOM 724 N N . ARG A 1 93 ? 14.856 3.024 1.690 1.00 44.78 93 ARG A N 1
ATOM 725 C CA . ARG A 1 93 ? 16.178 2.389 1.705 1.00 44.78 93 ARG A CA 1
ATOM 726 C C . ARG A 1 93 ? 16.181 0.894 1.377 1.00 44.78 93 ARG A C 1
ATOM 728 O O . ARG A 1 93 ? 17.250 0.366 1.113 1.00 44.78 93 ARG A O 1
ATOM 735 N N . ALA A 1 94 ? 15.035 0.212 1.390 1.00 45.94 94 ALA A N 1
ATOM 736 C CA . ALA A 1 94 ? 15.020 -1.249 1.272 1.00 45.94 94 ALA A CA 1
ATOM 737 C C . ALA A 1 94 ? 14.898 -1.775 -0.173 1.00 45.94 94 ALA A C 1
ATOM 739 O O . ALA A 1 94 ? 15.517 -2.786 -0.470 1.00 45.94 94 ALA A O 1
ATOM 740 N N . ASP A 1 95 ? 14.182 -1.084 -1.073 1.00 47.50 95 ASP A N 1
ATOM 741 C CA . ASP A 1 95 ? 13.919 -1.584 -2.441 1.00 47.50 95 ASP A CA 1
ATOM 742 C C . ASP A 1 95 ? 14.007 -0.513 -3.558 1.00 47.50 95 ASP A C 1
ATOM 744 O O . ASP A 1 95 ? 13.792 -0.828 -4.729 1.00 47.50 95 ASP A O 1
ATOM 748 N N . MET A 1 96 ? 14.342 0.754 -3.252 1.00 46.25 96 MET A N 1
ATOM 749 C CA . MET A 1 96 ? 14.401 1.823 -4.276 1.00 46.25 96 MET A CA 1
ATOM 750 C C . MET A 1 96 ? 15.689 1.824 -5.113 1.00 46.25 96 MET A C 1
ATOM 752 O O . MET A 1 96 ? 15.729 2.444 -6.172 1.00 46.25 96 MET A O 1
ATOM 756 N N . VAL A 1 97 ? 16.735 1.122 -4.675 1.00 40.53 97 VAL A N 1
ATOM 757 C CA . VAL A 1 97 ? 17.998 0.980 -5.413 1.00 40.53 97 VAL A CA 1
ATOM 758 C C . VAL A 1 97 ? 18.099 -0.484 -5.814 1.00 40.53 97 VAL A C 1
ATOM 760 O O . VAL A 1 97 ? 18.559 -1.313 -5.032 1.00 40.53 97 VAL A O 1
ATOM 763 N N . GLY A 1 98 ? 17.546 -0.838 -6.977 1.00 36.75 98 GLY A N 1
ATOM 764 C CA . GLY A 1 98 ? 17.412 -2.231 -7.408 1.00 36.75 98 GLY A CA 1
ATOM 765 C C . GLY A 1 98 ? 18.678 -3.049 -7.142 1.00 36.75 98 GLY A C 1
ATOM 766 O O . GLY A 1 98 ? 19.729 -2.712 -7.661 1.00 36.75 98 GLY A O 1
ATOM 767 N N . LYS A 1 99 ? 18.581 -4.096 -6.308 1.00 36.41 99 LYS A N 1
ATOM 768 C CA . LYS A 1 99 ? 19.624 -5.111 -6.037 1.00 36.41 99 LYS A CA 1
ATOM 769 C C . LYS A 1 99 ? 21.086 -4.653 -6.247 1.00 36.41 99 LYS A C 1
ATOM 771 O O . LYS A 1 99 ? 21.836 -5.321 -6.954 1.00 36.41 99 LYS A O 1
ATOM 776 N N . GLN A 1 100 ? 21.515 -3.576 -5.592 1.00 35.62 100 GLN A N 1
ATOM 777 C CA . GLN A 1 100 ? 22.941 -3.236 -5.473 1.00 35.62 100 GLN A CA 1
ATOM 778 C C . GLN A 1 100 ? 23.407 -3.134 -4.018 1.00 35.62 100 GLN A C 1
ATOM 780 O O . GLN A 1 100 ? 24.292 -2.359 -3.690 1.00 35.62 100 GLN A O 1
ATOM 785 N N . TYR A 1 101 ? 22.870 -3.991 -3.149 1.00 37.22 101 TYR A N 1
ATOM 786 C CA . TYR A 1 101 ? 23.506 -4.289 -1.863 1.00 37.22 101 TYR A CA 1
ATOM 787 C C . TYR A 1 101 ? 23.784 -5.785 -1.752 1.00 37.22 101 TYR A C 1
ATOM 789 O O . TYR A 1 101 ? 23.226 -6.514 -0.940 1.00 37.22 101 TYR A O 1
ATOM 797 N N . CYS A 1 102 ? 24.645 -6.244 -2.653 1.00 32.66 102 CYS A N 1
ATOM 798 C CA . CYS A 1 102 ? 25.566 -7.339 -2.406 1.00 32.66 102 CYS A CA 1
ATOM 799 C C . CYS A 1 102 ? 26.784 -7.037 -3.272 1.00 32.66 102 CYS A C 1
ATOM 801 O O . CYS A 1 102 ? 26.777 -7.392 -4.441 1.00 32.66 102 CYS A O 1
ATOM 803 N N . TRP A 1 103 ? 27.697 -6.215 -2.754 1.00 27.33 103 TRP A N 1
ATOM 804 C CA . TRP A 1 103 ? 29.155 -6.343 -2.838 1.00 27.33 103 TRP A CA 1
ATOM 805 C C . TRP A 1 103 ? 29.779 -5.164 -2.076 1.00 27.33 103 TRP A C 1
ATOM 807 O O . TRP A 1 103 ? 29.435 -4.015 -2.340 1.00 27.33 103 TRP A O 1
ATOM 817 N N . THR A 1 104 ? 30.675 -5.543 -1.156 1.00 33.53 104 THR A N 1
ATOM 818 C CA . THR A 1 104 ? 31.502 -4.777 -0.199 1.00 33.53 104 THR A CA 1
ATOM 819 C C . THR A 1 104 ? 30.792 -4.141 0.985 1.00 33.53 104 THR A C 1
ATOM 821 O O . THR A 1 104 ? 30.087 -3.130 0.789 1.00 33.53 104 THR A O 1
#

Foldseek 3Di:
DPDQFAEEEEADQPDDDDPDNVNVVSVVVQVVVVVRHNYDYDQLQCQLVCQVVGQAYEYPHNAACVVVVVSLVSNVVSCVVNVHHYPDPNVPPPRNPPPPPPDD

Organism: NCBI:txid146820

Sequence (104 aa):
MPARPRLLYVTDLAYPARGRRYCDEDVFLTSRLRADFDLALCHPLDAAALLDGFDAVVVRNSGPVLHHQEAYDAFRARATALGIRVYNPLTGRADMVGKQYCWT

pLDDT: mean 77.79, std 18.88, range [27.33, 96.25]